Protein AF-A0A399YHF0-F1 (afdb_monomer)

Secondary structure (DSSP, 8-state):
-PPPP--HHHHHHHHHHHHHH-TT-------TT---THHHHHHHTTHHHHHHHHHHHHHHHT-B-HHHHHHHH---HHHHHHHHHHHHHTTSB----STTPPBPBPPPP------

Radius of gyration: 25.12 Å; Cα contacts (8 Å, |Δi|>4): 74; chains: 1; bounding box: 80×23×57 Å

Mean predicted aligned error: 15.09 Å

pLDDT: mean 75.83, std 15.18, range [39.97, 91.5]

Sequence (115 aa):
MQGCFVSDEELARLVNYWRNLQADFDYTPKAPWDEPRQKAEAEEKTGDALTEDAIQVIRTTNTASISLLQRKLGIGYPRAARLMDQLEEMGIVGPDEGGGKPRAIYPPEKSKKKK

Nearest PDB structures (foldseek):
  2j5p-assembly1_A  TM=8.552E-01  e=4.450E-04  Escherichia coli
  4kmf-assembly1_A-2  TM=8.664E-01  e=1.033E-01  Carassius auratus
  1zar-assembly1_A  TM=7.671E-01  e=1.323E-01  Archaeoglobus fulgidus
  6inw-assembly1_A  TM=4.360E-01  e=3.391E-02  Aspergillus flavus NRRL3357
  1zao-assembly1_A  TM=6.337E-01  e=2.458E-01  Archaeoglobus fulgidus

Structure (mmCIF, N/CA/C/O backbone):
data_AF-A0A399YHF0-F1
#
_entry.id   AF-A0A399YHF0-F1
#
loop_
_atom_site.group_PDB
_atom_site.id
_atom_site.type_symbol
_atom_site.label_atom_id
_atom_site.label_alt_id
_atom_site.label_comp_id
_atom_site.label_asym_id
_atom_site.label_entity_id
_atom_site.label_seq_id
_atom_site.pdbx_PDB_ins_code
_atom_site.Cartn_x
_atom_site.Cartn_y
_atom_site.Cartn_z
_atom_site.occupancy
_atom_site.B_iso_or_equiv
_atom_site.auth_seq_id
_atom_site.auth_comp_id
_atom_site.auth_asym_id
_atom_site.auth_atom_id
_atom_site.pdbx_PDB_model_num
ATOM 1 N N . MET A 1 1 ? 39.580 -11.742 -13.286 1.00 46.88 1 MET A N 1
ATOM 2 C CA . MET A 1 1 ? 39.133 -11.426 -14.658 1.00 46.88 1 MET A CA 1
ATOM 3 C C . MET A 1 1 ? 39.065 -9.913 -14.774 1.00 46.88 1 ME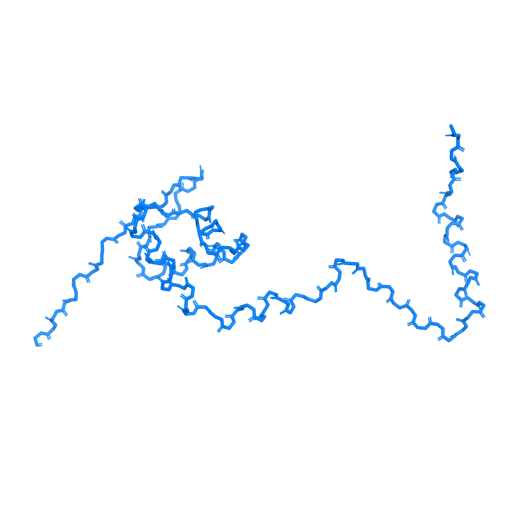T A C 1
ATOM 5 O O . MET A 1 1 ? 38.287 -9.319 -14.041 1.00 46.88 1 MET A O 1
ATOM 9 N N . GLN A 1 2 ? 39.913 -9.281 -15.588 1.00 50.41 2 GLN A N 1
ATOM 10 C CA . GLN A 1 2 ? 39.733 -7.866 -15.933 1.00 50.41 2 GLN A CA 1
ATOM 11 C C . GLN A 1 2 ? 38.686 -7.799 -17.048 1.00 50.41 2 GLN A C 1
ATOM 13 O O . GLN A 1 2 ? 38.896 -8.376 -18.111 1.00 50.41 2 GLN A O 1
ATOM 18 N N . GLY A 1 3 ? 37.539 -7.175 -16.778 1.00 67.94 3 GLY A N 1
ATOM 19 C CA . GLY A 1 3 ? 36.548 -6.873 -17.810 1.00 67.94 3 GLY A CA 1
ATOM 20 C C . GLY A 1 3 ? 37.026 -5.711 -18.679 1.00 67.94 3 GLY A C 1
ATOM 21 O O . GLY A 1 3 ? 37.692 -4.805 -18.179 1.00 67.94 3 GLY A O 1
ATOM 22 N N . CYS A 1 4 ? 36.701 -5.734 -19.972 1.00 78.25 4 CYS A N 1
ATOM 23 C CA . CYS A 1 4 ? 36.915 -4.582 -20.842 1.00 78.25 4 CYS A CA 1
ATOM 24 C C . CYS A 1 4 ? 36.003 -3.437 -20.390 1.00 78.25 4 CYS A C 1
ATOM 26 O O . CYS A 1 4 ? 34.783 -3.590 -20.357 1.00 78.25 4 CYS A O 1
ATOM 28 N N . PHE A 1 5 ? 36.602 -2.299 -20.041 1.00 80.12 5 PHE A N 1
ATOM 29 C CA . PHE A 1 5 ? 35.871 -1.050 -19.885 1.00 80.12 5 PHE A CA 1
ATOM 30 C C . PHE A 1 5 ? 35.502 -0.548 -21.280 1.00 80.12 5 PHE A C 1
ATOM 32 O O . PHE A 1 5 ? 36.384 -0.358 -22.113 1.00 80.12 5 PHE A O 1
ATOM 39 N N . VAL A 1 6 ? 34.207 -0.381 -21.528 1.00 82.06 6 VAL A N 1
ATOM 40 C CA . VAL A 1 6 ? 33.680 0.225 -22.751 1.00 82.06 6 VAL A CA 1
ATOM 41 C C . VAL A 1 6 ? 33.120 1.577 -22.353 1.00 82.06 6 VAL A C 1
ATOM 43 O O . VAL A 1 6 ? 32.307 1.657 -21.433 1.00 82.06 6 VAL A O 1
ATOM 46 N N . SER A 1 7 ? 33.582 2.631 -23.015 1.00 85.56 7 SER A N 1
ATOM 47 C CA . SER A 1 7 ? 33.086 3.985 -22.760 1.00 85.56 7 SER A CA 1
ATOM 48 C C . SER A 1 7 ? 31.724 4.221 -23.421 1.00 85.56 7 SER A C 1
ATOM 50 O O . SER A 1 7 ? 31.400 3.612 -24.445 1.00 85.56 7 SER A O 1
ATOM 52 N N . ASP A 1 8 ? 30.942 5.159 -22.885 1.00 86.62 8 ASP A N 1
ATOM 53 C CA . ASP A 1 8 ? 29.645 5.543 -23.464 1.00 86.62 8 ASP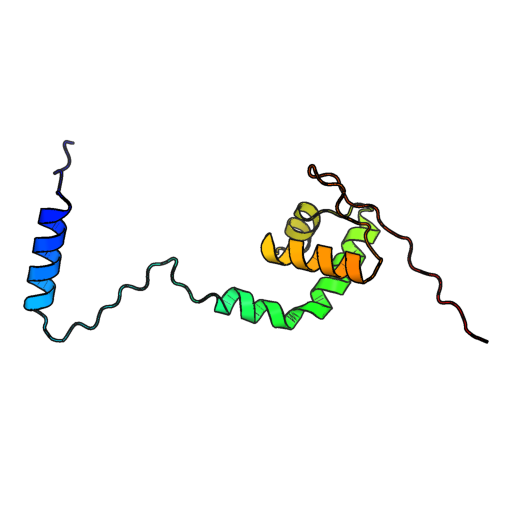 A CA 1
ATOM 54 C C . ASP A 1 8 ? 29.783 6.039 -24.914 1.00 86.62 8 ASP A C 1
ATOM 56 O O . ASP A 1 8 ? 28.915 5.797 -25.754 1.00 86.62 8 ASP A O 1
ATOM 60 N N . GLU A 1 9 ? 30.909 6.676 -25.246 1.00 87.12 9 GLU A N 1
ATOM 61 C CA . GLU A 1 9 ? 31.221 7.130 -26.604 1.00 87.12 9 GLU A CA 1
ATOM 62 C C . GLU A 1 9 ? 31.456 5.966 -27.580 1.00 87.12 9 GLU A C 1
ATOM 64 O O . GLU A 1 9 ? 31.049 6.018 -28.743 1.00 87.12 9 GLU A O 1
ATOM 69 N N . GLU A 1 10 ? 32.124 4.898 -27.139 1.00 85.75 10 GLU A N 1
ATOM 70 C CA . GLU A 1 10 ? 32.303 3.674 -27.931 1.00 85.75 10 GLU A CA 1
ATOM 71 C C . GLU A 1 10 ? 30.980 2.942 -28.127 1.00 85.75 10 GLU A C 1
ATOM 73 O O . GLU A 1 10 ? 30.670 2.528 -29.247 1.00 85.75 10 GLU A O 1
ATOM 78 N N . LEU A 1 11 ? 30.169 2.859 -27.072 1.00 87.06 11 LEU A N 1
ATOM 79 C CA . LEU A 1 11 ? 28.830 2.287 -27.131 1.00 87.06 11 LEU A CA 1
ATOM 80 C C . LEU A 1 11 ? 27.954 3.047 -28.139 1.00 87.06 11 LEU A C 1
ATOM 82 O O . LEU A 1 11 ? 27.345 2.435 -29.016 1.00 87.06 11 LEU A O 1
ATOM 86 N N . ALA A 1 12 ? 27.928 4.380 -28.064 1.00 86.06 12 ALA A N 1
ATOM 87 C CA . ALA A 1 12 ? 27.134 5.219 -28.956 1.00 86.06 12 ALA A CA 1
ATOM 88 C C . ALA A 1 12 ? 27.566 5.077 -30.423 1.00 86.06 12 ALA A C 1
ATOM 90 O O . ALA A 1 12 ? 26.719 4.963 -31.313 1.00 86.06 12 ALA A O 1
ATOM 91 N N . ARG A 1 13 ? 28.880 5.030 -30.688 1.00 86.12 13 ARG A N 1
ATOM 92 C CA . ARG A 1 13 ? 29.419 4.784 -32.036 1.00 86.12 13 ARG A CA 1
ATOM 93 C C . ARG A 1 13 ? 28.997 3.421 -32.577 1.00 86.12 13 ARG A C 1
ATOM 95 O O . ARG A 1 13 ? 28.585 3.339 -33.732 1.00 86.12 13 ARG A O 1
ATOM 102 N N . LEU A 1 14 ? 29.045 2.382 -31.744 1.00 85.19 14 LEU A N 1
ATOM 103 C CA . LEU A 1 14 ? 28.622 1.036 -32.120 1.00 85.19 14 LEU A CA 1
ATOM 104 C C . LEU A 1 14 ? 27.122 0.996 -32.445 1.00 85.19 14 LEU A C 1
ATOM 106 O O . LEU A 1 14 ? 26.736 0.514 -33.505 1.00 85.19 14 LEU A O 1
ATOM 110 N N . VAL A 1 15 ? 26.282 1.565 -31.577 1.00 83.94 15 VAL A N 1
ATOM 111 C CA . VAL A 1 15 ? 24.826 1.643 -31.783 1.00 83.94 15 VAL A CA 1
ATOM 112 C C . VAL A 1 15 ? 24.490 2.378 -33.082 1.00 83.94 15 VAL A C 1
ATOM 114 O O . VAL A 1 15 ? 23.663 1.907 -33.860 1.00 83.94 15 VAL A O 1
ATOM 117 N N . ASN A 1 16 ? 25.152 3.504 -33.354 1.00 83.44 16 ASN A N 1
ATOM 118 C CA . ASN A 1 16 ? 24.924 4.276 -34.575 1.00 83.44 16 ASN A CA 1
ATOM 119 C C . ASN A 1 16 ? 25.392 3.543 -35.838 1.00 83.44 16 ASN A C 1
ATOM 121 O O . ASN A 1 16 ? 24.711 3.602 -36.859 1.00 83.44 16 ASN A O 1
ATOM 125 N N . TYR A 1 17 ? 26.515 2.823 -35.774 1.00 86.12 17 TYR A N 1
ATOM 126 C CA . TYR A 1 17 ? 26.981 1.988 -36.881 1.00 86.12 17 TYR A CA 1
ATOM 127 C C . TYR A 1 17 ? 25.937 0.928 -37.267 1.00 86.12 17 TYR A C 1
ATOM 129 O O . TYR A 1 17 ? 25.594 0.807 -38.441 1.00 86.12 17 TYR A O 1
ATOM 137 N N . TRP A 1 18 ? 25.370 0.224 -36.280 1.00 81.69 18 TRP A N 1
ATOM 138 C CA . TRP A 1 18 ? 24.333 -0.785 -36.520 1.00 81.69 18 TRP A CA 1
ATOM 139 C C . TRP A 1 18 ? 23.015 -0.185 -37.021 1.00 81.69 18 TRP A C 1
ATOM 141 O O . TRP A 1 18 ? 22.431 -0.724 -37.959 1.00 81.69 18 TRP A O 1
ATOM 151 N N . ARG A 1 19 ? 22.583 0.959 -36.470 1.00 76.06 19 ARG A N 1
ATOM 152 C CA . ARG A 1 19 ? 21.395 1.685 -36.960 1.00 76.06 19 ARG A CA 1
ATOM 153 C C . ARG A 1 19 ? 21.521 2.093 -38.427 1.00 76.06 19 ARG A C 1
ATOM 155 O O . ARG A 1 19 ? 20.560 1.977 -39.172 1.00 76.06 19 ARG A O 1
ATOM 162 N N . ASN A 1 20 ? 22.703 2.533 -38.853 1.00 78.12 20 ASN A N 1
ATOM 163 C CA . ASN A 1 20 ? 22.931 2.939 -40.241 1.00 78.12 20 ASN A CA 1
ATOM 164 C C . ASN A 1 20 ? 23.034 1.746 -41.207 1.00 78.12 20 ASN A C 1
ATOM 166 O O . ASN A 1 20 ? 22.784 1.912 -42.398 1.00 78.12 20 ASN A O 1
ATOM 170 N N . LEU A 1 21 ? 23.405 0.555 -40.718 1.00 76.69 21 LEU A N 1
ATOM 171 C CA . LEU A 1 21 ? 23.463 -0.668 -41.527 1.00 76.69 21 LEU A CA 1
ATOM 172 C C . LEU A 1 21 ? 22.075 -1.281 -41.775 1.00 76.69 21 LEU A C 1
ATOM 174 O O . LEU A 1 21 ? 21.855 -1.892 -42.818 1.00 76.69 21 LEU A O 1
ATOM 178 N N . GLN A 1 22 ? 21.153 -1.139 -40.820 1.00 64.12 22 GLN A N 1
ATOM 179 C CA . GLN A 1 22 ? 19.774 -1.618 -40.923 1.00 64.12 22 GLN A CA 1
ATOM 180 C C . GLN A 1 22 ? 18.808 -0.431 -40.978 1.00 64.12 22 GLN A C 1
ATOM 182 O O . GLN A 1 22 ? 18.215 -0.055 -39.970 1.00 64.12 22 GLN A O 1
ATOM 187 N N . ALA A 1 23 ? 18.625 0.134 -42.174 1.00 58.91 23 ALA A N 1
ATOM 188 C CA . ALA A 1 23 ? 17.729 1.270 -42.407 1.00 58.91 23 ALA A CA 1
ATOM 189 C C . ALA A 1 23 ? 16.248 1.007 -42.033 1.00 58.91 23 ALA A C 1
ATOM 191 O O . ALA A 1 23 ? 15.509 1.964 -41.828 1.00 58.91 23 ALA A O 1
ATOM 192 N N . ASP A 1 24 ? 15.839 -0.260 -41.884 1.00 59.22 24 ASP A N 1
ATOM 193 C CA . ASP A 1 24 ? 14.443 -0.669 -41.646 1.00 59.22 24 ASP A CA 1
ATOM 194 C C . ASP A 1 24 ? 14.172 -1.246 -40.240 1.00 59.22 24 ASP A C 1
ATOM 196 O O . ASP A 1 24 ? 13.113 -1.826 -39.996 1.00 59.22 24 ASP A O 1
ATOM 200 N N . PHE A 1 25 ? 15.114 -1.141 -39.296 1.00 60.03 25 PHE A N 1
ATOM 201 C CA . PHE A 1 25 ? 14.901 -1.676 -37.947 1.00 60.03 25 PHE A CA 1
ATOM 202 C C . PHE A 1 25 ? 14.219 -0.638 -37.045 1.00 60.03 25 PHE A C 1
ATOM 204 O O . PHE A 1 25 ? 14.874 0.101 -36.309 1.00 60.03 25 PHE A O 1
ATOM 211 N N . ASP A 1 26 ? 12.884 -0.606 -37.071 1.00 58.69 26 ASP A N 1
ATOM 212 C CA . ASP A 1 26 ? 12.069 0.132 -36.096 1.00 58.69 26 ASP A CA 1
ATOM 213 C C . ASP A 1 26 ? 12.050 -0.621 -34.752 1.00 58.69 26 ASP A C 1
ATOM 215 O O . ASP A 1 26 ? 11.061 -1.215 -34.322 1.00 58.69 26 ASP A O 1
ATOM 219 N N . TYR A 1 27 ? 13.218 -0.695 -34.113 1.00 63.31 27 TYR A N 1
ATOM 220 C CA . TYR A 1 27 ? 13.367 -1.246 -32.775 1.00 63.31 27 TYR A CA 1
ATOM 221 C C . TYR A 1 27 ? 13.378 -0.103 -31.774 1.00 63.31 27 TYR A C 1
ATOM 223 O O . TYR A 1 27 ? 14.420 0.460 -31.434 1.00 63.31 27 TYR A O 1
ATOM 231 N N . THR A 1 28 ? 12.194 0.221 -31.271 1.00 65.19 28 THR A N 1
ATOM 232 C CA . THR A 1 28 ? 12.045 0.901 -29.990 1.00 65.19 28 THR A CA 1
ATOM 233 C C . THR A 1 28 ? 12.171 -0.156 -28.892 1.00 65.19 28 THR A C 1
ATOM 235 O O . THR A 1 28 ? 11.211 -0.907 -28.684 1.00 65.19 28 THR A O 1
ATOM 238 N N . PRO A 1 29 ? 13.319 -0.277 -28.193 1.00 61.78 29 PRO A N 1
ATOM 239 C CA . PRO A 1 29 ? 13.378 -1.117 -27.010 1.00 61.78 29 PRO A CA 1
ATOM 240 C C . PRO A 1 29 ? 12.363 -0.565 -26.015 1.00 61.78 29 PRO A C 1
ATOM 242 O O . PRO A 1 29 ? 12.583 0.489 -25.424 1.00 61.78 29 PRO A O 1
ATOM 245 N N . LYS A 1 30 ? 11.241 -1.265 -25.834 1.00 61.78 30 LYS A N 1
ATOM 246 C CA . LYS A 1 30 ? 10.435 -1.072 -24.635 1.00 61.78 30 LYS A CA 1
ATOM 247 C C . LYS A 1 30 ? 11.309 -1.518 -23.489 1.00 61.78 30 LYS A C 1
ATOM 249 O O . LYS A 1 30 ? 11.686 -2.692 -23.422 1.00 61.78 30 LYS A O 1
ATOM 254 N N . ALA A 1 31 ? 11.673 -0.587 -22.623 1.00 70.81 31 ALA A N 1
ATOM 255 C CA . ALA A 1 31 ? 12.357 -0.997 -21.430 1.00 70.81 31 ALA A CA 1
ATOM 256 C C . ALA A 1 31 ? 11.428 -1.928 -20.630 1.00 70.81 31 ALA A C 1
ATOM 258 O O . ALA A 1 31 ? 10.211 -1.745 -20.654 1.00 70.81 31 ALA A O 1
ATOM 259 N N . PRO A 1 32 ? 11.951 -2.920 -19.896 1.00 61.66 32 PRO A N 1
ATOM 260 C CA . PRO A 1 32 ? 11.118 -3.788 -19.060 1.00 61.66 32 PRO A CA 1
ATOM 261 C C . PRO A 1 32 ? 10.251 -3.024 -18.039 1.00 61.66 32 PRO A C 1
ATOM 263 O O . PRO A 1 32 ? 9.280 -3.565 -17.524 1.00 61.66 32 PRO A O 1
ATOM 266 N N . TRP A 1 33 ? 10.598 -1.765 -17.746 1.00 65.31 33 TRP A N 1
ATOM 267 C CA . TRP A 1 33 ? 9.846 -0.842 -16.892 1.00 65.31 33 TRP A CA 1
ATOM 268 C C . TRP A 1 33 ? 8.898 0.107 -17.653 1.00 65.31 33 TRP A C 1
ATOM 270 O O . TRP A 1 33 ? 8.153 0.840 -17.009 1.00 65.31 33 TRP A O 1
ATOM 280 N N . ASP A 1 34 ? 8.890 0.075 -18.990 1.00 63.97 34 ASP A N 1
ATOM 281 C CA . ASP A 1 34 ? 7.937 0.781 -19.869 1.00 63.97 34 ASP A CA 1
ATOM 282 C C . ASP A 1 34 ? 6.649 -0.028 -20.108 1.00 63.97 34 ASP A C 1
ATOM 284 O O . ASP A 1 34 ? 5.891 0.240 -21.049 1.00 63.97 34 ASP A O 1
ATOM 288 N N . GLU A 1 35 ? 6.369 -1.039 -19.277 1.00 60.47 35 GLU A N 1
ATOM 289 C CA . GLU A 1 35 ? 5.041 -1.648 -19.248 1.00 60.47 35 GLU A CA 1
ATOM 290 C C . GLU A 1 35 ? 4.000 -0.530 -19.056 1.00 60.47 35 GLU A C 1
ATOM 292 O O . GLU A 1 35 ? 4.107 0.266 -18.113 1.00 60.47 35 GLU A O 1
ATOM 297 N N . PRO A 1 36 ? 2.995 -0.420 -19.946 1.00 53.50 36 PRO A N 1
ATOM 298 C CA . PRO A 1 36 ? 1.981 0.600 -19.795 1.00 53.50 36 PRO A CA 1
ATOM 299 C C . PRO A 1 36 ? 1.306 0.395 -18.439 1.00 53.50 36 PRO A C 1
ATOM 301 O O . PRO A 1 36 ? 0.910 -0.716 -18.082 1.00 53.50 36 PRO A O 1
ATOM 304 N N . ARG A 1 37 ? 1.103 1.493 -17.706 1.00 54.88 37 ARG A N 1
ATOM 305 C CA . ARG A 1 37 ? 0.318 1.565 -16.457 1.00 54.88 37 ARG A CA 1
ATOM 306 C C . ARG A 1 37 ? -1.091 0.943 -16.554 1.00 54.88 37 ARG A C 1
ATOM 308 O O . ARG A 1 37 ? -1.778 0.854 -15.546 1.00 54.88 37 ARG A O 1
ATOM 315 N N . GLN A 1 38 ? -1.503 0.459 -17.724 1.00 50.44 38 GLN A N 1
ATOM 316 C CA . GLN A 1 38 ? -2.740 -0.269 -18.002 1.00 50.44 38 GLN A CA 1
ATOM 317 C C . GLN A 1 38 ? -2.995 -1.457 -17.064 1.00 50.44 38 GLN A C 1
ATOM 319 O O . GLN A 1 38 ? -4.151 -1.738 -16.761 1.00 50.44 38 GLN A O 1
ATOM 324 N N . LYS A 1 39 ? -1.962 -2.132 -16.536 1.00 51.75 39 LYS A N 1
ATOM 325 C CA . LYS A 1 39 ? -2.181 -3.188 -15.527 1.00 51.75 39 LYS A CA 1
ATOM 326 C C . LYS A 1 39 ? -2.695 -2.625 -14.192 1.00 51.75 39 LYS A C 1
ATOM 328 O O . LYS A 1 39 ? -3.483 -3.285 -13.524 1.00 51.75 39 LYS A O 1
ATOM 333 N N . ALA A 1 40 ? -2.321 -1.390 -13.847 1.00 52.38 40 ALA A N 1
ATOM 334 C CA . ALA A 1 40 ? -2.865 -0.676 -12.693 1.00 52.38 40 ALA A CA 1
ATOM 335 C C . ALA A 1 40 ? -4.292 -0.141 -12.948 1.00 52.38 40 ALA A C 1
ATOM 337 O O . ALA A 1 40 ? -5.095 -0.103 -12.021 1.00 52.38 40 ALA A O 1
ATOM 338 N N . GLU A 1 41 ? -4.637 0.214 -14.193 1.00 50.16 41 GLU A N 1
ATOM 339 C CA . GLU A 1 41 ? -5.991 0.670 -14.575 1.00 50.16 41 GLU A CA 1
ATOM 340 C C . GLU A 1 41 ? -7.006 -0.478 -14.712 1.00 50.16 41 GLU A C 1
ATOM 342 O O . GLU A 1 41 ? -8.176 -0.318 -14.371 1.00 50.16 41 GLU A O 1
ATOM 347 N N . ALA A 1 42 ? -6.593 -1.666 -15.172 1.00 51.91 42 ALA A N 1
ATOM 348 C CA . ALA A 1 42 ? -7.483 -2.833 -15.244 1.00 51.91 42 ALA A CA 1
ATOM 349 C C . ALA A 1 42 ? -7.947 -3.288 -13.850 1.00 51.91 42 ALA A C 1
ATOM 351 O O . ALA A 1 42 ? -9.072 -3.754 -13.674 1.00 51.91 42 ALA A O 1
ATOM 352 N N . GLU A 1 43 ? -7.092 -3.090 -12.851 1.00 53.31 43 GLU A N 1
ATOM 353 C CA . GLU A 1 43 ? -7.424 -3.270 -11.448 1.00 53.31 43 GLU A CA 1
ATOM 354 C C . GLU A 1 43 ? -8.457 -2.229 -10.968 1.00 53.31 43 GLU A C 1
ATOM 356 O O . GLU A 1 43 ? -9.380 -2.581 -10.237 1.00 53.31 43 GLU A O 1
ATOM 361 N N . GLU A 1 44 ? -8.406 -0.981 -11.435 1.00 53.94 44 GLU A N 1
ATOM 362 C CA . GLU A 1 44 ? -9.262 0.136 -10.995 1.00 53.94 44 GLU A CA 1
ATOM 363 C C . GLU A 1 44 ? -10.779 -0.126 -11.144 1.00 53.94 44 GLU A C 1
ATOM 365 O O . GLU A 1 44 ? -11.572 0.349 -10.331 1.00 53.94 44 GLU A O 1
ATOM 370 N N . LYS A 1 45 ? -11.196 -0.994 -12.078 1.00 51.03 45 LYS A N 1
ATOM 371 C CA . LYS A 1 45 ? -12.610 -1.384 -12.281 1.00 51.03 45 LYS A CA 1
ATOM 372 C C . LYS A 1 45 ? -13.224 -2.255 -11.170 1.00 51.03 45 LYS A C 1
ATOM 374 O O . LYS A 1 45 ? -14.406 -2.571 -11.245 1.00 51.03 45 LYS A O 1
ATOM 379 N N . THR A 1 46 ? -12.458 -2.637 -10.145 1.00 55.19 46 THR A N 1
ATOM 380 C CA . THR A 1 46 ? -12.939 -3.405 -8.970 1.00 55.19 46 THR A CA 1
ATOM 381 C C . THR A 1 46 ? -13.064 -2.569 -7.688 1.00 55.19 46 THR A C 1
ATOM 383 O O . THR A 1 46 ? -13.192 -3.135 -6.604 1.00 55.19 46 THR A O 1
ATOM 386 N N . GLY A 1 47 ? -13.025 -1.232 -7.791 1.00 59.84 47 GLY A N 1
ATOM 387 C CA . GLY A 1 47 ? -13.003 -0.311 -6.644 1.00 59.84 47 GLY A CA 1
ATOM 388 C C . GLY A 1 47 ? -14.069 -0.579 -5.575 1.00 59.84 47 GLY A C 1
ATOM 389 O O . GLY A 1 47 ? -13.736 -0.632 -4.392 1.00 59.84 47 GLY A O 1
ATOM 390 N N . ASP A 1 48 ? -15.314 -0.842 -5.980 1.00 64.12 48 ASP A N 1
ATOM 391 C CA . ASP A 1 48 ? -16.418 -1.063 -5.034 1.00 64.12 48 ASP A CA 1
ATOM 392 C C . ASP A 1 48 ? -16.234 -2.345 -4.205 1.00 64.12 48 ASP A C 1
ATOM 394 O O . ASP A 1 48 ? -16.428 -2.335 -2.991 1.00 6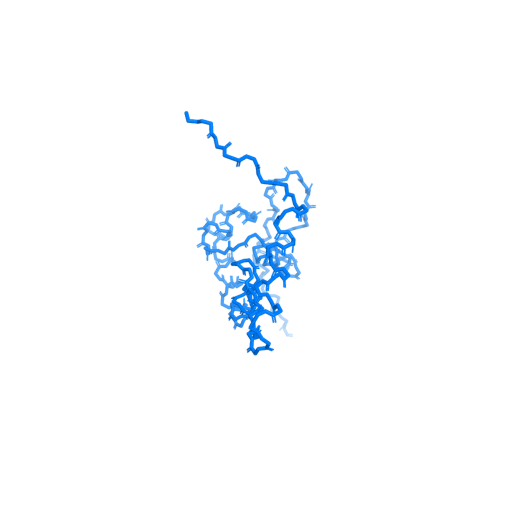4.12 48 ASP A O 1
ATOM 398 N N . ALA A 1 49 ? -15.786 -3.437 -4.835 1.00 74.75 49 ALA A N 1
ATOM 399 C CA . ALA A 1 49 ? -15.579 -4.717 -4.154 1.00 74.75 49 ALA A CA 1
ATOM 400 C C . ALA A 1 49 ? -14.448 -4.638 -3.115 1.00 74.75 49 ALA A C 1
ATOM 402 O O . ALA A 1 49 ? -14.593 -5.109 -1.990 1.00 74.75 49 ALA A O 1
ATOM 403 N N . LEU A 1 50 ? -13.340 -3.976 -3.461 1.00 83.38 50 LEU A N 1
ATOM 404 C CA . LEU A 1 50 ? -12.204 -3.826 -2.547 1.00 83.38 50 LEU A CA 1
ATOM 405 C C . LEU A 1 50 ? -12.493 -2.894 -1.376 1.00 83.38 50 LEU A C 1
ATOM 407 O O . LEU A 1 50 ? -11.867 -3.027 -0.325 1.00 83.38 50 LEU A O 1
ATOM 411 N N . THR A 1 51 ? -13.412 -1.948 -1.556 1.00 86.56 51 THR A N 1
ATOM 412 C CA . THR A 1 51 ? -13.802 -1.030 -0.487 1.00 86.56 51 THR A CA 1
ATOM 413 C C . THR A 1 51 ? -14.564 -1.782 0.597 1.00 86.56 51 THR A C 1
ATOM 415 O O . THR A 1 51 ? -14.214 -1.667 1.769 1.00 86.56 51 THR A O 1
ATOM 418 N N . GLU A 1 52 ? -15.526 -2.630 0.224 1.00 87.75 52 GLU A N 1
ATOM 419 C CA . GLU A 1 52 ? -16.255 -3.471 1.182 1.00 87.75 52 GLU A CA 1
ATOM 420 C C . GLU A 1 52 ? -15.313 -4.437 1.924 1.00 87.75 52 GLU A C 1
ATOM 422 O O . GLU A 1 52 ? -15.341 -4.516 3.157 1.00 87.75 52 GLU A O 1
ATOM 427 N N . ASP A 1 53 ? -14.397 -5.087 1.199 1.00 89.50 53 ASP A N 1
ATOM 428 C CA . ASP A 1 53 ? -13.392 -5.971 1.800 1.00 89.50 53 ASP A CA 1
ATOM 429 C C . ASP A 1 53 ? -12.500 -5.219 2.804 1.00 89.50 53 ASP A C 1
ATOM 431 O O . ASP A 1 53 ? -12.190 -5.722 3.890 1.00 89.50 53 ASP A O 1
ATOM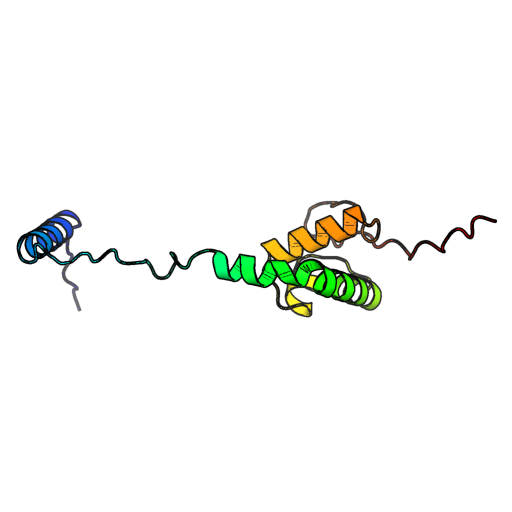 435 N N . ALA A 1 54 ? -12.109 -3.981 2.488 1.00 90.69 54 ALA A N 1
ATOM 436 C CA . ALA A 1 54 ? -11.317 -3.143 3.382 1.00 90.69 54 ALA A CA 1
ATOM 437 C C . ALA A 1 54 ? -12.066 -2.777 4.665 1.00 90.69 54 ALA A C 1
ATOM 439 O O . ALA A 1 54 ? -11.484 -2.835 5.753 1.00 90.69 54 ALA A O 1
ATOM 440 N N . ILE A 1 55 ? -13.359 -2.454 4.559 1.00 90.12 55 ILE A N 1
ATOM 441 C CA . ILE A 1 55 ? -14.227 -2.179 5.710 1.00 90.12 55 ILE A CA 1
ATOM 442 C C . ILE A 1 55 ? -14.287 -3.407 6.616 1.00 90.12 55 ILE A C 1
ATOM 444 O O . ILE A 1 55 ? -14.104 -3.294 7.833 1.00 90.12 55 ILE A O 1
ATOM 448 N N . GLN A 1 56 ? -14.513 -4.586 6.035 1.00 90.06 56 GLN A N 1
ATOM 449 C CA . GLN A 1 56 ? -14.584 -5.835 6.785 1.00 90.06 56 GLN A CA 1
ATOM 450 C C . GLN A 1 56 ? -13.265 -6.127 7.505 1.00 90.06 56 GLN A C 1
ATOM 45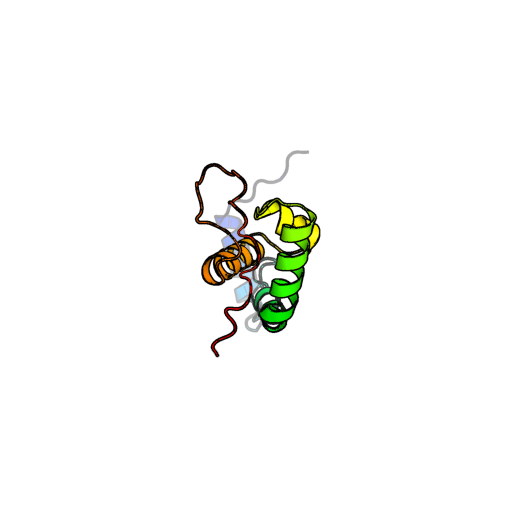2 O O . GLN A 1 56 ? -13.261 -6.466 8.694 1.00 90.06 56 GLN A O 1
ATOM 457 N N . VAL A 1 57 ? -12.140 -5.955 6.811 1.00 90.94 57 VAL A N 1
ATOM 458 C CA . VAL A 1 57 ? -10.801 -6.151 7.365 1.00 90.94 57 VAL A CA 1
ATOM 459 C C . VAL A 1 57 ? -10.559 -5.213 8.549 1.00 90.94 57 VAL A C 1
ATOM 461 O O . VAL A 1 57 ? -10.238 -5.695 9.635 1.00 90.94 57 VAL A O 1
ATOM 464 N N . ILE A 1 58 ? -10.776 -3.906 8.379 1.00 90.31 58 ILE A N 1
ATOM 465 C CA . ILE A 1 58 ? -10.523 -2.891 9.413 1.00 90.31 58 ILE A CA 1
ATOM 466 C C . ILE A 1 58 ? -11.399 -3.117 10.644 1.00 90.31 58 ILE A C 1
ATOM 468 O O . ILE A 1 58 ? -10.906 -3.029 11.770 1.00 90.31 58 ILE A O 1
ATOM 472 N N . ARG A 1 59 ? -12.677 -3.465 10.450 1.00 88.19 59 ARG A N 1
ATOM 473 C CA . ARG A 1 59 ? -13.594 -3.786 11.554 1.00 88.19 59 ARG A CA 1
ATOM 474 C C . ARG A 1 59 ? -13.179 -5.046 12.305 1.00 88.19 59 ARG A C 1
ATOM 476 O O . ARG A 1 59 ? -13.313 -5.096 13.523 1.00 88.19 59 ARG A O 1
ATOM 483 N N . THR A 1 60 ? -12.657 -6.044 11.598 1.00 88.56 60 THR A N 1
ATOM 484 C CA . THR A 1 60 ? -12.209 -7.304 12.208 1.00 88.56 60 THR A CA 1
ATOM 485 C C . THR A 1 60 ? -10.909 -7.118 12.990 1.00 88.56 60 THR A C 1
ATOM 487 O O . THR A 1 60 ? -10.750 -7.684 14.068 1.00 88.56 60 THR A O 1
ATOM 490 N N . THR A 1 61 ? -9.966 -6.329 12.469 1.00 88.81 61 THR A N 1
ATOM 491 C CA . THR A 1 61 ? -8.652 -6.119 13.100 1.00 88.81 61 THR A CA 1
ATOM 492 C C . THR A 1 61 ? -8.610 -4.934 14.059 1.00 88.81 61 THR A C 1
ATOM 494 O O . THR A 1 61 ? -7.597 -4.744 14.732 1.00 88.81 61 THR A O 1
ATOM 497 N N . ASN A 1 62 ? -9.664 -4.113 14.095 1.00 86.75 62 ASN A N 1
ATOM 498 C CA . ASN A 1 62 ? -9.743 -2.855 14.840 1.00 86.75 62 ASN A CA 1
ATOM 499 C C . ASN A 1 62 ? -8.496 -1.965 14.655 1.00 86.75 62 ASN A C 1
ATOM 501 O O . ASN A 1 62 ? -8.038 -1.290 15.572 1.00 86.75 62 ASN A O 1
ATOM 505 N N . THR A 1 63 ? -7.901 -2.024 13.462 1.00 86.62 63 THR A N 1
ATOM 506 C CA . THR A 1 63 ? -6.678 -1.306 13.093 1.00 86.62 63 THR A CA 1
ATOM 507 C C . THR A 1 63 ? -6.824 -0.832 11.656 1.00 86.62 63 THR A C 1
ATOM 509 O O . THR A 1 63 ? -7.063 -1.656 10.774 1.00 86.62 63 THR A O 1
ATOM 512 N N . ALA A 1 64 ? -6.653 0.468 11.416 1.00 89.06 64 ALA A N 1
ATOM 513 C CA . ALA A 1 64 ? -6.728 1.056 10.085 1.00 89.06 64 ALA A CA 1
ATOM 514 C C . ALA A 1 64 ? -5.349 1.594 9.675 1.00 89.06 64 ALA A C 1
ATOM 516 O O . ALA A 1 64 ? -4.900 2.636 10.152 1.00 89.06 64 ALA A O 1
ATOM 517 N N . SER A 1 65 ? -4.638 0.851 8.822 1.00 90.50 65 SER A N 1
ATOM 518 C CA . SER A 1 65 ? -3.341 1.266 8.283 1.00 90.50 65 SER A CA 1
ATOM 519 C C . SER A 1 65 ? -3.125 0.759 6.859 1.00 90.50 65 SER A C 1
ATOM 521 O O . SER A 1 65 ? -3.588 -0.320 6.481 1.00 90.50 65 SER A O 1
ATOM 523 N N . ILE A 1 66 ? -2.356 1.519 6.076 1.00 90.56 66 ILE A N 1
ATOM 524 C CA . ILE A 1 66 ? -2.052 1.196 4.674 1.00 90.56 66 ILE A CA 1
ATOM 525 C C . ILE A 1 66 ? -1.367 -0.175 4.573 1.00 90.56 66 ILE A C 1
ATOM 527 O O . ILE A 1 66 ? -1.775 -1.024 3.784 1.00 90.56 66 ILE A O 1
ATOM 531 N N . SER A 1 67 ? -0.384 -0.449 5.435 1.00 90.50 67 SER A N 1
ATOM 532 C CA . SER A 1 67 ? 0.348 -1.725 5.452 1.00 90.50 67 SER A CA 1
ATOM 533 C C . SER A 1 67 ? -0.529 -2.930 5.812 1.00 90.50 67 SER A C 1
ATOM 535 O O . SER A 1 67 ? -0.248 -4.062 5.403 1.00 90.50 67 SER A O 1
ATOM 537 N N . LEU A 1 68 ? -1.604 -2.717 6.573 1.00 91.38 68 LEU A N 1
ATOM 538 C CA . LEU A 1 68 ? -2.585 -3.752 6.869 1.00 91.38 68 LEU A CA 1
ATOM 539 C C . LEU A 1 68 ? -3.410 -4.090 5.625 1.00 91.38 68 LEU A C 1
ATOM 541 O O . LEU A 1 68 ? -3.509 -5.269 5.284 1.00 91.38 68 LEU A O 1
ATOM 545 N N . LEU A 1 69 ? -3.903 -3.076 4.911 1.00 90.69 69 LEU A N 1
ATOM 546 C CA . LEU A 1 69 ? -4.659 -3.250 3.669 1.00 90.69 69 LEU A CA 1
ATOM 547 C C . LEU A 1 69 ? -3.811 -3.889 2.564 1.00 90.69 69 LEU A C 1
ATOM 549 O O . LEU A 1 69 ? -4.268 -4.831 1.922 1.00 90.69 69 LEU A O 1
ATOM 553 N N . GLN A 1 70 ? -2.548 -3.478 2.410 1.00 91.06 70 GLN A N 1
ATOM 554 C CA . GLN A 1 70 ? -1.624 -4.090 1.444 1.00 91.06 70 GLN A CA 1
ATOM 555 C C . GLN A 1 70 ? -1.485 -5.605 1.650 1.00 91.06 70 GLN A C 1
ATOM 557 O O . GLN A 1 70 ? -1.564 -6.374 0.697 1.00 91.06 70 GLN A O 1
ATOM 562 N N . ARG A 1 71 ? -1.310 -6.054 2.901 1.00 91.50 71 ARG A N 1
ATOM 563 C CA . ARG A 1 71 ? -1.130 -7.483 3.215 1.00 91.50 71 ARG A CA 1
ATOM 564 C C . ARG A 1 71 ? -2.426 -8.281 3.136 1.00 91.50 71 ARG A C 1
ATOM 566 O O . ARG A 1 71 ? -2.381 -9.453 2.785 1.00 91.50 71 ARG A O 1
ATOM 573 N N . LYS A 1 72 ? -3.555 -7.683 3.522 1.00 91.06 72 LYS A N 1
ATOM 574 C CA . LYS A 1 72 ? -4.848 -8.380 3.578 1.00 91.06 72 LYS A CA 1
ATOM 575 C C . LYS A 1 72 ? -5.535 -8.465 2.221 1.00 91.06 72 LYS A C 1
ATOM 577 O O . LYS A 1 72 ? -6.147 -9.488 1.947 1.00 91.06 72 LYS A O 1
ATOM 582 N N . LEU A 1 73 ? -5.393 -7.435 1.391 1.00 86.94 73 LEU A N 1
ATOM 583 C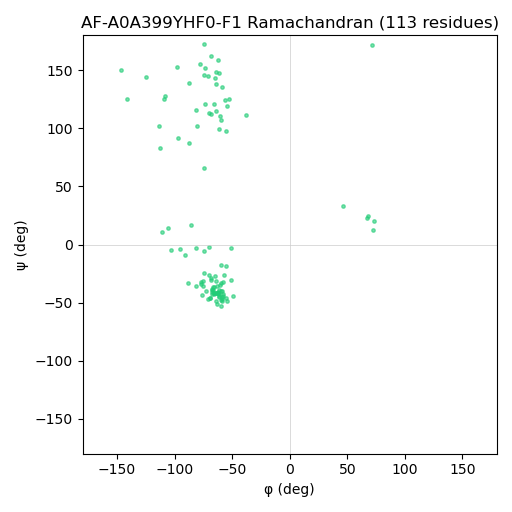 CA . LEU A 1 73 ? -6.029 -7.351 0.074 1.00 86.94 73 LEU A CA 1
ATOM 584 C C . LEU A 1 73 ? -5.054 -7.641 -1.078 1.00 86.94 73 LEU A C 1
ATOM 586 O O . LEU A 1 73 ? -5.467 -7.686 -2.229 1.00 86.94 73 LEU A O 1
ATOM 590 N N . GLY A 1 74 ? -3.760 -7.828 -0.791 1.00 86.31 74 GLY A N 1
ATOM 591 C CA . GLY A 1 74 ? -2.745 -8.119 -1.811 1.00 86.31 74 GLY A CA 1
ATOM 592 C C . GLY A 1 74 ? -2.479 -6.955 -2.771 1.00 86.31 74 GLY A C 1
ATOM 593 O O . GLY A 1 74 ? -2.009 -7.174 -3.882 1.00 86.31 74 GLY A O 1
ATOM 594 N N . ILE A 1 75 ? -2.790 -5.724 -2.357 1.00 87.38 75 ILE A N 1
ATOM 595 C CA . ILE A 1 75 ? -2.708 -4.524 -3.198 1.00 87.38 75 ILE A CA 1
ATOM 596 C C . ILE A 1 75 ? -1.414 -3.732 -2.965 1.00 87.38 75 ILE A C 1
ATOM 598 O O . ILE A 1 75 ? -0.831 -3.730 -1.878 1.00 87.38 75 ILE A O 1
ATOM 602 N N . GLY A 1 76 ? -0.975 -3.003 -3.993 1.00 86.50 76 GLY A N 1
ATOM 603 C CA . GLY A 1 76 ? 0.163 -2.086 -3.903 1.00 86.50 76 GLY A CA 1
ATOM 604 C C . GLY A 1 76 ? -0.110 -0.853 -3.029 1.00 86.50 76 GLY A C 1
ATOM 605 O O . GLY A 1 76 ? -1.259 -0.487 -2.779 1.00 86.50 76 GLY A O 1
ATOM 606 N N . TYR A 1 77 ? 0.960 -0.170 -2.605 1.00 88.69 77 TYR A N 1
ATOM 607 C CA . TYR A 1 77 ? 0.876 1.028 -1.754 1.00 88.69 77 TYR A CA 1
ATOM 608 C C . TYR A 1 77 ? -0.033 2.136 -2.321 1.00 88.69 77 TYR A C 1
ATOM 610 O O . TYR A 1 77 ? -0.912 2.583 -1.587 1.00 88.69 77 TYR A O 1
ATOM 618 N N . PRO A 1 78 ? 0.079 2.544 -3.607 1.00 86.94 78 PRO A N 1
ATOM 619 C CA . PRO A 1 78 ? -0.764 3.614 -4.151 1.00 86.94 78 PRO A CA 1
ATOM 620 C C . PRO A 1 78 ? -2.258 3.291 -4.074 1.00 86.94 78 PRO A C 1
ATOM 622 O O . PRO A 1 78 ? -3.085 4.175 -3.874 1.00 86.94 78 PRO A O 1
ATOM 625 N N . ARG A 1 79 ? -2.601 2.007 -4.209 1.00 86.88 79 ARG A N 1
ATOM 6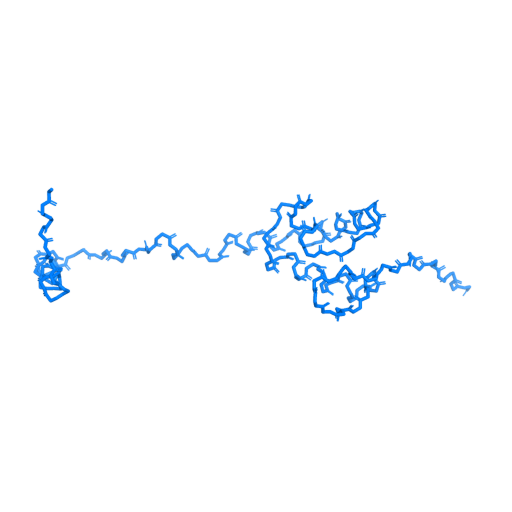26 C CA . ARG A 1 79 ? -3.979 1.530 -4.158 1.00 86.88 79 ARG A CA 1
ATOM 627 C C . ARG A 1 79 ? -4.507 1.488 -2.728 1.00 86.88 79 ARG A C 1
ATOM 629 O O . ARG A 1 79 ? -5.610 1.954 -2.480 1.00 86.88 79 ARG A O 1
ATOM 636 N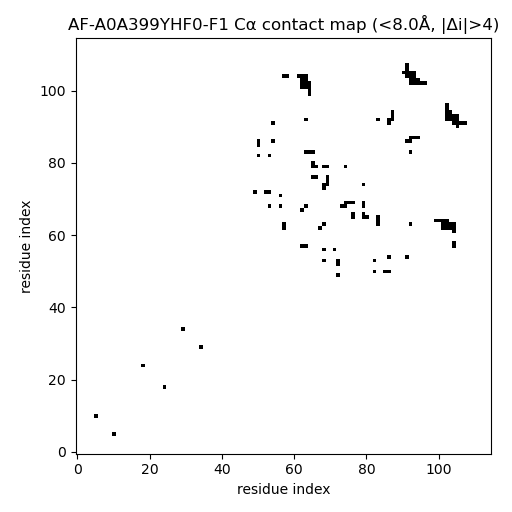 N . ALA A 1 80 ? -3.701 0.993 -1.791 1.00 89.38 80 ALA A N 1
ATOM 637 C CA . ALA A 1 80 ? -4.048 0.989 -0.373 1.00 89.38 80 ALA A CA 1
ATOM 638 C C . ALA A 1 80 ? -4.197 2.408 0.201 1.00 89.38 80 ALA A C 1
ATOM 640 O O . ALA A 1 80 ? -5.070 2.620 1.033 1.00 89.38 80 ALA A O 1
ATOM 641 N N . ALA A 1 81 ? -3.386 3.369 -0.254 1.00 88.88 81 ALA A N 1
ATOM 642 C CA . ALA A 1 81 ? -3.512 4.774 0.132 1.00 88.88 81 ALA A CA 1
ATOM 643 C C . ALA A 1 81 ? -4.857 5.364 -0.320 1.00 88.88 81 ALA A C 1
ATOM 645 O O . ALA A 1 81 ? -5.617 5.839 0.513 1.00 88.88 81 ALA A O 1
ATOM 646 N N . ARG A 1 82 ? -5.214 5.211 -1.604 1.00 87.88 82 ARG A N 1
ATOM 647 C CA . ARG A 1 82 ? -6.518 5.666 -2.122 1.00 87.88 82 ARG A CA 1
ATOM 648 C C . ARG A 1 82 ? -7.697 5.035 -1.387 1.00 87.88 82 ARG A C 1
ATOM 650 O O . ARG A 1 82 ? -8.658 5.722 -1.073 1.00 87.88 82 ARG A O 1
ATOM 657 N N . LEU A 1 83 ? -7.614 3.736 -1.103 1.00 89.12 83 LEU A N 1
ATOM 658 C CA . LEU A 1 83 ? -8.647 3.022 -0.353 1.00 89.12 83 LEU A CA 1
ATOM 659 C C . LEU A 1 83 ? -8.806 3.605 1.057 1.00 89.12 83 LEU A C 1
ATOM 661 O O . LEU A 1 83 ? -9.914 3.751 1.552 1.00 89.12 83 LEU A O 1
ATOM 665 N N . MET A 1 84 ? -7.693 3.970 1.692 1.00 89.31 84 MET A N 1
ATOM 666 C CA . MET A 1 84 ? -7.685 4.616 2.999 1.00 89.31 84 MET A CA 1
ATOM 667 C C . MET A 1 84 ? -8.358 5.995 2.965 1.00 89.31 84 MET A C 1
ATOM 669 O O . MET A 1 84 ? -9.143 6.304 3.858 1.00 89.31 84 MET A O 1
ATOM 673 N N . ASP A 1 85 ? -8.094 6.780 1.920 1.00 88.94 85 ASP A N 1
ATOM 674 C CA . ASP A 1 85 ? -8.704 8.098 1.717 1.00 88.94 85 ASP A CA 1
ATOM 675 C C . ASP A 1 85 ? -10.216 7.977 1.444 1.00 88.94 85 ASP A C 1
ATOM 677 O O . ASP A 1 85 ? -11.014 8.731 1.994 1.00 88.94 85 ASP A O 1
ATOM 681 N N . GLN A 1 86 ? -10.641 6.968 0.674 1.00 89.31 86 GLN A N 1
ATOM 682 C CA . GLN A 1 86 ? -12.064 6.670 0.456 1.00 89.31 86 GLN A CA 1
ATOM 683 C C . GLN A 1 86 ? -12.777 6.288 1.760 1.00 89.31 86 GLN A C 1
ATOM 685 O O . GLN A 1 86 ? -13.897 6.724 2.015 1.00 89.31 86 GLN A O 1
ATOM 690 N N . LEU A 1 87 ? -12.135 5.490 2.614 1.00 89.31 87 LEU A N 1
ATOM 691 C CA . LEU A 1 87 ? -12.688 5.112 3.916 1.00 89.31 87 LEU A CA 1
ATOM 692 C C . LEU A 1 87 ? -12.773 6.294 4.892 1.00 89.31 87 LEU A C 1
ATOM 694 O O . LEU A 1 87 ? -13.644 6.304 5.767 1.00 89.31 87 LEU A O 1
ATOM 698 N N . GLU A 1 88 ? -11.882 7.273 4.750 1.00 88.88 88 GLU A N 1
ATOM 699 C CA . GLU A 1 88 ? -11.941 8.549 5.465 1.00 88.88 88 GLU A CA 1
ATOM 700 C C . GLU A 1 88 ? -13.115 9.406 4.972 1.00 88.88 88 GLU A C 1
ATOM 702 O O . GLU A 1 88 ? -13.911 9.872 5.785 1.00 88.88 88 GLU A O 1
ATOM 707 N N . GLU A 1 89 ? -13.300 9.528 3.653 1.00 87.06 89 GLU A N 1
ATOM 708 C CA . GLU A 1 89 ? -14.436 10.243 3.050 1.00 87.06 89 GLU A CA 1
ATOM 709 C C . GLU A 1 89 ? -15.790 9.620 3.438 1.00 87.06 89 GLU A C 1
ATOM 711 O O . GLU A 1 89 ? -16.766 10.327 3.689 1.00 87.06 89 GLU A O 1
ATOM 716 N N . MET A 1 90 ? -15.840 8.292 3.577 1.00 86.38 90 MET A N 1
ATOM 717 C CA . MET A 1 90 ? -17.014 7.557 4.063 1.00 86.38 90 MET A CA 1
ATOM 718 C C . MET A 1 90 ? -17.241 7.682 5.580 1.00 86.38 90 MET A C 1
ATOM 720 O O . MET A 1 90 ? -18.236 7.162 6.091 1.00 86.38 90 MET A O 1
ATOM 724 N N . GLY A 1 91 ? -16.333 8.324 6.321 1.00 86.31 91 GLY A N 1
ATOM 725 C CA . GLY A 1 91 ? -16.431 8.472 7.774 1.00 86.31 91 GLY A CA 1
ATOM 726 C C . GLY A 1 91 ? -16.267 7.157 8.541 1.00 86.31 91 GLY A C 1
ATOM 727 O O . GLY A 1 91 ? -16.775 7.023 9.652 1.00 86.31 91 GLY A O 1
ATOM 728 N N . ILE A 1 92 ? -15.583 6.167 7.960 1.00 86.81 92 ILE A N 1
ATOM 729 C CA . ILE A 1 92 ? -15.270 4.884 8.612 1.00 86.81 92 ILE A CA 1
ATOM 730 C C . ILE A 1 92 ? -13.953 4.996 9.379 1.00 86.81 92 ILE A C 1
ATOM 732 O O . ILE A 1 92 ? -13.781 4.375 10.431 1.00 86.81 92 ILE A O 1
ATOM 736 N N . VAL A 1 93 ? -13.032 5.805 8.859 1.00 89.62 93 VAL A N 1
ATOM 737 C CA . VAL A 1 93 ? -11.705 6.020 9.422 1.00 89.62 93 VAL A CA 1
ATOM 738 C C . VAL A 1 93 ? -11.473 7.514 9.661 1.00 89.62 93 VAL A C 1
ATOM 740 O O . VAL A 1 93 ? -11.962 8.352 8.915 1.00 89.62 93 VAL A O 1
ATOM 743 N N . GLY A 1 94 ? -10.767 7.847 10.739 1.00 87.19 94 GLY A N 1
ATOM 744 C CA . GLY A 1 94 ? -10.383 9.210 1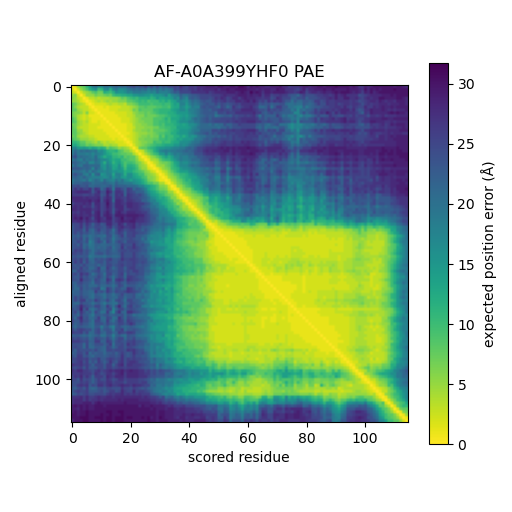1.090 1.00 87.19 94 GLY A CA 1
ATOM 745 C C . GLY A 1 94 ? -9.253 9.769 10.220 1.00 87.19 94 GLY A C 1
ATOM 746 O O . GLY A 1 94 ? -8.639 9.024 9.449 1.00 87.19 94 GLY A O 1
ATOM 747 N N . PRO A 1 95 ? -8.955 11.071 10.373 1.00 84.88 95 PRO A N 1
ATOM 748 C CA . PRO A 1 95 ? -7.918 11.748 9.605 1.00 84.88 95 PRO A CA 1
ATOM 749 C C . PRO A 1 95 ? -6.532 11.159 9.873 1.00 84.88 95 PRO A C 1
ATOM 751 O O . PRO A 1 95 ? -6.281 10.519 10.900 1.00 84.88 95 PRO A O 1
ATOM 754 N N . ASP A 1 96 ? -5.612 11.381 8.937 1.00 82.38 96 ASP A N 1
ATOM 755 C CA . ASP A 1 96 ? -4.224 10.965 9.101 1.00 82.38 96 ASP A CA 1
ATOM 756 C C . ASP A 1 96 ? -3.523 11.790 10.193 1.00 82.38 96 ASP A C 1
ATOM 758 O O . ASP A 1 96 ? -3.284 12.987 10.039 1.00 82.38 96 ASP A O 1
ATOM 762 N N . GLU A 1 97 ? -3.172 11.144 11.306 1.00 78.38 97 GLU A N 1
ATOM 763 C CA . GLU A 1 97 ? -2.401 11.766 12.391 1.00 78.38 97 GLU A CA 1
ATOM 764 C C . GLU A 1 97 ? -0.885 11.788 12.114 1.00 78.38 97 GLU A C 1
ATOM 766 O O . GLU A 1 97 ? -0.109 12.326 12.909 1.00 78.38 97 GLU A O 1
ATOM 771 N N . GLY A 1 98 ? -0.440 11.210 10.993 1.00 74.31 98 GLY A N 1
ATOM 772 C CA . GLY A 1 98 ? 0.961 11.144 10.604 1.00 74.31 98 GLY A CA 1
ATOM 773 C C . GLY A 1 98 ? 1.807 10.189 11.458 1.00 74.31 98 GLY A C 1
ATOM 774 O O . GLY A 1 98 ? 1.389 9.613 12.465 1.00 74.31 98 GLY A O 1
ATOM 775 N N . GLY A 1 99 ? 3.054 9.974 11.026 1.00 73.25 99 GLY A N 1
ATOM 776 C CA . GLY A 1 99 ? 4.034 9.178 11.778 1.00 73.25 99 GLY A CA 1
ATOM 777 C C . GLY A 1 99 ? 3.798 7.661 11.767 1.00 73.25 99 GLY A C 1
ATOM 778 O O . GLY A 1 99 ? 4.307 6.964 12.641 1.00 73.25 99 GLY A O 1
ATOM 779 N N . GLY A 1 100 ? 3.031 7.138 10.804 1.00 68.38 100 GLY A N 1
ATOM 780 C CA . GLY A 1 100 ? 2.794 5.695 10.649 1.00 68.38 100 GLY A CA 1
ATOM 781 C C . GLY A 1 100 ? 1.878 5.084 11.714 1.00 68.38 100 GLY A C 1
ATOM 782 O O . GLY A 1 100 ? 1.795 3.858 11.820 1.00 68.38 100 GLY A O 1
ATOM 783 N N . LYS A 1 101 ? 1.198 5.921 12.505 1.00 77.31 101 LYS A N 1
ATOM 784 C CA . LYS A 1 101 ? 0.210 5.471 13.484 1.00 77.31 101 LYS A CA 1
ATOM 785 C C . LYS A 1 101 ? -1.050 4.957 12.777 1.00 77.31 101 LYS A C 1
ATOM 787 O O . LYS A 1 101 ? -1.418 5.482 11.726 1.00 77.31 101 LYS A O 1
ATOM 792 N N . PRO A 1 102 ? -1.711 3.924 13.325 1.00 79.69 102 PRO A N 1
ATOM 793 C CA . PRO A 1 102 ? -3.002 3.491 12.814 1.00 79.69 102 PRO A CA 1
ATOM 794 C C . PRO A 1 102 ? -4.043 4.599 13.016 1.00 79.69 102 PRO A C 1
ATOM 796 O O . PRO A 1 102 ? -4.078 5.226 14.075 1.00 79.69 102 PRO A O 1
ATOM 799 N N . ARG A 1 103 ? -4.887 4.827 12.007 1.00 84.12 103 ARG A N 1
ATOM 800 C CA . ARG A 1 103 ? -5.957 5.828 12.068 1.00 84.12 103 ARG A CA 1
ATOM 801 C C . ARG A 1 103 ? -7.101 5.340 12.967 1.00 84.12 103 ARG A C 1
ATOM 803 O O . ARG A 1 103 ? -7.327 4.133 13.101 1.00 84.12 103 ARG A O 1
ATOM 810 N N . ALA A 1 104 ? -7.819 6.279 13.583 1.00 82.81 104 ALA A N 1
ATOM 811 C CA . ALA A 1 104 ? -8.975 5.976 14.428 1.00 82.81 104 ALA A CA 1
ATOM 812 C C . ALA A 1 104 ? -10.110 5.344 13.604 1.00 82.81 104 ALA A C 1
ATOM 814 O O . ALA A 1 104 ? -10.325 5.737 12.464 1.00 82.81 104 ALA A O 1
ATOM 815 N N . ILE A 1 105 ? -10.848 4.384 14.162 1.00 87.31 105 ILE A N 1
ATOM 816 C CA . ILE A 1 105 ? -11.972 3.726 13.474 1.00 87.31 105 ILE A CA 1
ATOM 817 C C . ILE A 1 105 ? -13.272 4.197 14.106 1.00 87.31 105 ILE A C 1
ATOM 819 O O . ILE A 1 105 ? -13.441 4.104 15.324 1.00 87.31 105 ILE A O 1
ATOM 823 N N . TYR A 1 106 ? -14.198 4.676 13.281 1.00 84.19 106 TYR A N 1
ATOM 824 C CA . TYR A 1 106 ? -15.514 5.081 13.744 1.00 84.19 106 TYR A CA 1
ATOM 825 C C . TYR A 1 106 ? -16.480 3.888 13.761 1.00 84.19 106 TYR A C 1
ATOM 827 O O . TYR A 1 106 ? -16.481 3.054 12.848 1.00 84.19 106 TYR A O 1
ATOM 835 N N . PRO A 1 107 ? -17.317 3.766 14.806 1.00 74.75 107 PRO A N 1
ATOM 836 C CA . PRO A 1 107 ? -18.359 2.751 14.840 1.00 74.75 107 PRO A CA 1
ATOM 837 C C . PRO A 1 107 ? -19.374 3.001 13.712 1.00 74.75 107 PRO A C 1
ATOM 839 O O . PRO A 1 107 ? -19.619 4.158 13.368 1.00 74.75 107 PRO A O 1
ATOM 842 N N . PRO A 1 108 ? -20.002 1.949 13.149 1.00 68.25 108 PRO A N 1
ATOM 843 C CA . PRO A 1 108 ? -21.013 2.126 12.112 1.00 68.25 108 PRO A CA 1
ATOM 844 C C . PRO A 1 108 ? -22.124 3.043 12.632 1.00 68.25 108 PRO A C 1
ATOM 846 O O . PRO A 1 108 ? -22.711 2.764 13.685 1.00 68.25 108 PRO A O 1
ATOM 849 N N . GLU A 1 109 ? -22.408 4.134 11.911 1.00 57.78 109 GLU A N 1
ATOM 850 C CA . GLU A 1 109 ? -23.538 4.996 12.244 1.00 57.78 109 GLU A CA 1
ATOM 851 C C . GLU A 1 109 ? -24.803 4.133 12.305 1.00 57.78 109 GLU A C 1
ATOM 853 O O . GLU A 1 109 ? -25.211 3.498 11.329 1.00 57.78 109 GLU A O 1
ATOM 858 N N . LYS A 1 110 ? -25.444 4.095 13.478 1.00 47.09 110 LYS A N 1
ATOM 859 C CA . LYS A 1 110 ? -26.807 3.580 13.585 1.00 47.09 110 LYS A CA 1
ATOM 860 C C . LYS A 1 110 ? -27.664 4.470 12.697 1.00 47.09 110 LYS A C 1
ATOM 862 O O . LYS A 1 110 ? -27.868 5.637 13.027 1.00 47.09 110 LYS A O 1
ATOM 867 N N . SER A 1 111 ? -28.141 3.911 11.589 1.00 44.34 111 SER A N 1
ATOM 868 C CA . SER A 1 111 ? -29.100 4.532 10.682 1.00 44.34 111 SER A CA 1
ATOM 869 C C . SER A 1 111 ? -30.132 5.333 11.475 1.00 44.34 111 SER A C 1
ATOM 871 O O . SER A 1 111 ? -30.950 4.789 12.224 1.00 44.34 111 SER A O 1
ATOM 873 N N . LYS A 1 112 ? -30.082 6.664 11.348 1.00 42.97 112 LYS A N 1
ATOM 874 C CA . LYS A 1 112 ? -31.167 7.519 11.817 1.00 42.97 112 LYS A CA 1
ATOM 875 C C . LYS A 1 112 ? -32.402 7.112 11.017 1.00 42.97 112 LYS A C 1
ATOM 877 O O . LYS A 1 112 ? -32.562 7.530 9.875 1.00 42.97 112 LYS A O 1
ATOM 882 N N . LYS A 1 113 ? -33.274 6.287 11.609 1.00 43.34 113 LYS A N 1
ATOM 883 C CA . LYS A 1 113 ? -34.666 6.143 11.172 1.00 43.34 113 LYS A CA 1
ATOM 884 C C . LYS A 1 113 ? -35.275 7.546 11.182 1.00 43.34 113 LYS A C 1
ATOM 886 O O . LYS A 1 113 ? -35.654 8.045 12.242 1.00 43.34 113 LYS A O 1
ATOM 891 N N . LYS A 1 114 ? -35.321 8.203 10.023 1.00 42.69 114 LYS A N 1
ATOM 892 C CA . LYS A 1 114 ? -36.207 9.347 9.823 1.00 42.69 114 LYS A CA 1
ATOM 893 C C . LYS A 1 114 ? -37.627 8.783 9.794 1.00 42.69 114 LYS A C 1
ATOM 895 O O . LYS A 1 114 ? -37.939 7.948 8.949 1.00 42.69 114 LYS A O 1
ATOM 900 N N . LYS A 1 115 ? -38.379 9.154 10.832 1.00 39.97 115 LYS A N 1
ATOM 901 C CA . LYS A 1 115 ? -39.833 9.021 10.942 1.00 39.97 115 LYS A CA 1
ATOM 902 C C . LYS A 1 115 ? -40.535 9.683 9.765 1.00 39.97 115 LYS A C 1
ATOM 904 O O . LYS A 1 115 ? -39.963 10.668 9.246 1.00 39.97 115 LYS A O 1
#

Solvent-accessible surface area (backbone atoms only — not comparable to full-atom values): 7268 Å² total; per-residue (Å²): 134,88,76,85,86,76,52,72,69,58,52,51,52,52,53,50,54,53,49,68,72,42,84,80,68,88,73,76,79,72,50,92,82,61,63,67,68,58,71,65,53,66,55,56,81,47,53,73,64,54,49,55,53,49,53,54,49,29,68,72,64,74,51,42,44,51,74,55,44,22,70,74,70,72,42,55,69,76,56,24,48,52,52,51,52,50,35,33,76,70,58,43,32,47,71,86,83,59,92,87,62,64,31,52,74,50,75,81,79,76,76,80,80,78,126

Foldseek 3Di:
DDDDDDDPVNVVVVVVVVCVVCVPPPDPPCDPVNPPCVVVVVVVVCLVVLLVVLLVQCVVVVFAFLVSSCVSVVDDSVSSVVSSVVCCVVVQWDDDPDDRGTTHGDDPPPPPPDD